Protein AF-E3I7T2-F1 (afdb_monomer_lite)

Secondary structure (DSSP, 8-state):
-----S-----------------HHHHHHHHHHHTSTT--HHHHHHHTT--HHHHHHHHHHHHHHTT---------PPP-PPPSSTT-SS-HHHHHHHHIIIIIS---HHHHHHHHHHTT----HHHHHHHHHHHHHHHHHHHHHHHHHHHHHS--GGGG---------

Organism: Rhodomicrobium vannielii (strain ATCC 17100 / DSM 162 / LMG 4299 / NCIMB 10020 / ATH 3.1.1) (NCBI:txid648757)

Foldseek 3Di:
DDDDDPDDPDPDPPPPPPDDDDDLVNLVVLLVQVPDPPDDLVVSCVVVVHDSVVSVVSNVVCVVPPDDRPPVDDPDPPPDQDDLDVVDPDRPVRLVVLCCCVPVVVHQLVVVQVVCVVVVHRDDSVNSVVSPVSVCVSCVVVVVVVVVVVVVPDDPPVVVDDPPPPDDD

InterPro domains:
  IPR002514 Transposase IS3/IS911family [PF01527] (18-70)
  IPR004291 Transposase IS66, central domain [PF03050] (88-152)
  IPR010921 Trp repressor/replication initiator [SSF48295] (14-69)
  IPR052344 Transposase-related protein [PTHR33678] (72-152)

Radius of gyration: 29.95 Å; chains: 1; bounding box: 86×50×78 Å

pLDDT: mean 71.48, std 18.75, range [30.47, 93.38]

Structure (mmCIF, N/CA/C/O backbone):
data_AF-E3I7T2-F1
#
_entry.id   AF-E3I7T2-F1
#
loop_
_atom_site.group_PDB
_atom_site.id
_atom_site.type_symbol
_atom_site.label_atom_id
_atom_site.label_alt_id
_atom_site.label_comp_id
_atom_site.label_asym_id
_atom_site.label_entity_id
_atom_site.label_seq_id
_atom_site.pdbx_PDB_ins_code
_atom_site.Cartn_x
_atom_site.Cartn_y
_atom_site.Cartn_z
_atom_site.occupancy
_atom_site.B_iso_or_equiv
_atom_site.auth_seq_id
_atom_site.auth_comp_id
_atom_site.auth_asym_id
_atom_site.auth_atom_id
_atom_site.pdbx_PDB_model_num
ATOM 1 N N . MET A 1 1 ? 30.340 -19.022 -9.498 1.00 34.44 1 MET A N 1
ATOM 2 C CA . MET A 1 1 ? 29.762 -18.426 -8.275 1.00 34.44 1 MET A CA 1
ATOM 3 C C . MET A 1 1 ? 28.251 -18.396 -8.466 1.00 34.44 1 MET A C 1
ATOM 5 O O . MET A 1 1 ? 27.817 -17.739 -9.402 1.00 34.44 1 MET A O 1
ATOM 9 N N . PRO A 1 2 ? 27.466 -19.191 -7.722 1.00 40.03 2 PRO A N 1
ATOM 10 C CA . PRO A 1 2 ? 26.031 -19.319 -7.952 1.00 40.03 2 PRO A CA 1
ATOM 11 C C . PRO A 1 2 ? 25.304 -18.226 -7.163 1.00 40.03 2 PRO A C 1
ATOM 13 O O . PRO A 1 2 ? 25.385 -18.212 -5.938 1.00 40.03 2 PRO A O 1
ATOM 16 N N . MET A 1 3 ? 24.622 -17.298 -7.834 1.00 35.22 3 MET A N 1
ATOM 17 C CA . MET A 1 3 ? 23.798 -16.293 -7.159 1.00 35.22 3 MET A CA 1
ATOM 18 C C . MET A 1 3 ? 22.408 -16.273 -7.784 1.00 35.22 3 MET A C 1
ATOM 20 O O . MET A 1 3 ? 22.251 -15.986 -8.962 1.00 35.22 3 MET A O 1
ATOM 24 N N . TYR A 1 4 ? 21.436 -16.573 -6.925 1.00 47.25 4 TYR A N 1
ATOM 25 C CA . TYR A 1 4 ? 19.990 -16.568 -7.129 1.00 47.25 4 TYR A CA 1
ATOM 26 C C . TYR A 1 4 ? 19.405 -17.707 -7.963 1.00 47.25 4 TYR A C 1
ATOM 28 O O . TYR A 1 4 ? 19.153 -17.612 -9.158 1.00 47.25 4 TYR A O 1
ATOM 36 N N . GLY A 1 5 ? 19.155 -18.799 -7.237 1.00 37.53 5 GLY A N 1
ATOM 37 C CA . GLY A 1 5 ? 18.355 -19.919 -7.685 1.00 37.53 5 GLY A CA 1
ATOM 38 C C . GLY A 1 5 ? 16.931 -19.500 -8.036 1.00 37.53 5 GLY A C 1
ATOM 39 O O . GLY A 1 5 ? 16.221 -18.857 -7.263 1.00 37.53 5 GLY A O 1
ATOM 40 N N . ASP A 1 6 ? 16.540 -19.957 -9.213 1.00 44.97 6 ASP A N 1
ATOM 41 C CA . ASP A 1 6 ? 15.195 -20.360 -9.579 1.00 44.97 6 ASP A CA 1
ATOM 42 C C . ASP A 1 6 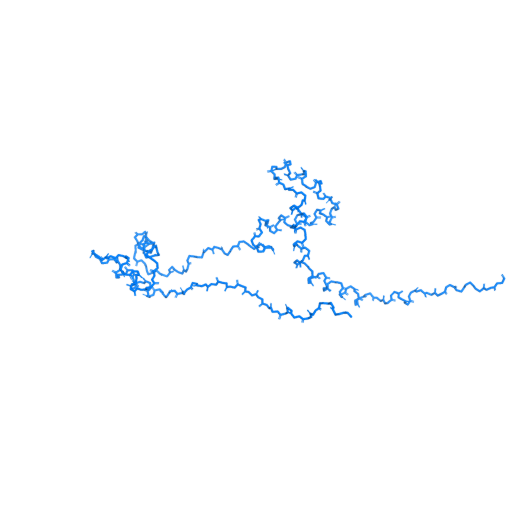? 14.554 -21.157 -8.431 1.00 44.97 6 ASP A C 1
ATOM 44 O O . ASP A 1 6 ? 15.049 -22.233 -8.099 1.00 44.97 6 ASP A O 1
ATOM 48 N N . THR A 1 7 ? 13.511 -20.627 -7.777 1.00 43.62 7 THR A N 1
ATOM 49 C CA . THR A 1 7 ? 12.473 -21.393 -7.034 1.00 43.62 7 THR A CA 1
ATOM 50 C C . THR A 1 7 ? 11.506 -20.493 -6.247 1.00 43.62 7 THR A C 1
ATOM 52 O O . THR A 1 7 ? 11.270 -20.727 -5.073 1.00 43.62 7 THR A O 1
ATOM 55 N N . PHE A 1 8 ? 10.844 -19.501 -6.858 1.00 36.69 8 PHE A N 1
ATOM 56 C CA . PHE A 1 8 ? 9.642 -18.907 -6.226 1.00 36.69 8 PHE A CA 1
ATOM 57 C C . PHE A 1 8 ? 8.507 -18.599 -7.214 1.00 36.69 8 PHE A C 1
ATOM 59 O O . PHE A 1 8 ? 7.719 -17.677 -7.031 1.00 36.69 8 PHE A O 1
ATOM 66 N N . ALA A 1 9 ? 8.324 -19.459 -8.217 1.00 42.47 9 ALA A N 1
ATOM 67 C CA . ALA A 1 9 ? 7.045 -19.598 -8.911 1.00 42.47 9 ALA A CA 1
ATOM 68 C C . ALA A 1 9 ? 6.080 -20.463 -8.072 1.00 42.47 9 ALA A C 1
ATOM 70 O O . ALA A 1 9 ? 5.726 -21.584 -8.431 1.00 42.47 9 ALA A O 1
ATOM 71 N N . ARG A 1 10 ? 5.641 -19.950 -6.920 1.00 34.09 10 ARG A N 1
ATOM 72 C CA . ARG A 1 10 ? 4.425 -20.434 -6.251 1.00 34.09 10 ARG A CA 1
ATOM 73 C C . ARG A 1 10 ? 3.519 -19.238 -6.027 1.00 34.09 10 ARG A C 1
ATOM 75 O O . ARG A 1 10 ? 3.837 -18.359 -5.235 1.00 34.09 10 ARG A O 1
ATOM 82 N N . ARG A 1 11 ? 2.369 -19.229 -6.709 1.00 41.78 11 ARG A N 1
ATOM 83 C CA . ARG A 1 11 ? 1.229 -18.389 -6.326 1.00 41.78 11 ARG A CA 1
ATOM 84 C C . ARG A 1 11 ? 0.923 -18.672 -4.858 1.00 41.78 11 ARG A C 1
ATOM 86 O O . ARG A 1 11 ? 0.395 -19.734 -4.539 1.00 41.78 11 ARG A O 1
ATOM 93 N N . TYR A 1 12 ? 1.263 -17.742 -3.977 1.00 37.44 12 TYR A N 1
ATOM 94 C CA . TYR A 1 12 ? 0.756 -17.741 -2.619 1.00 37.44 12 TYR A CA 1
ATOM 95 C C . TYR A 1 12 ? -0.470 -16.825 -2.590 1.00 37.44 12 TYR A C 1
ATOM 97 O O . TYR A 1 12 ? -0.369 -15.615 -2.749 1.00 37.44 12 TYR A O 1
ATOM 105 N N . SER A 1 13 ? -1.655 -17.392 -2.387 1.00 32.41 13 SER A N 1
ATOM 106 C CA . SER A 1 13 ? -2.706 -16.674 -1.671 1.00 32.41 13 SER A CA 1
ATOM 107 C C . SER A 1 13 ? -2.608 -17.148 -0.229 1.00 32.41 13 SER A C 1
ATOM 109 O O . SER A 1 13 ? -2.996 -18.276 0.079 1.00 32.41 13 SER A O 1
ATOM 111 N N . VAL A 1 14 ? -2.043 -16.328 0.657 1.00 34.38 14 VAL A N 1
ATOM 112 C CA . VAL A 1 14 ? -2.107 -16.595 2.098 1.00 34.38 14 VAL A CA 1
ATOM 113 C C . VAL A 1 14 ? -3.538 -16.300 2.541 1.00 34.38 14 VAL A C 1
ATOM 115 O O . VAL A 1 14 ? -3.850 -15.213 3.017 1.00 34.38 14 VAL A O 1
ATOM 118 N N . VAL A 1 15 ? -4.430 -17.269 2.343 1.00 42.66 15 VAL A N 1
ATOM 119 C CA . VAL A 1 15 ? -5.731 -17.298 3.011 1.00 42.66 15 VAL A CA 1
ATOM 120 C C . VAL A 1 15 ? -5.517 -18.065 4.307 1.00 42.66 15 VAL A C 1
ATOM 122 O O . VAL A 1 15 ? -5.694 -19.276 4.380 1.00 42.66 15 VAL A O 1
ATOM 125 N N . ALA A 1 16 ? -5.072 -17.357 5.340 1.00 30.47 16 ALA A N 1
ATOM 126 C CA . ALA A 1 16 ? -5.131 -17.868 6.701 1.00 30.47 16 ALA A CA 1
ATOM 127 C C . ALA A 1 16 ? -6.578 -17.742 7.208 1.00 30.47 16 ALA A C 1
ATOM 129 O O . ALA A 1 16 ? -6.851 -16.927 8.088 1.00 30.47 16 ALA A O 1
ATOM 130 N N . ASP A 1 17 ? -7.518 -18.501 6.635 1.00 36.53 17 ASP A N 1
ATOM 131 C CA . ASP A 1 17 ? -8.867 -18.597 7.196 1.00 36.53 17 ASP A CA 1
ATOM 132 C C . ASP A 1 17 ? -8.983 -19.865 8.043 1.00 36.53 17 ASP A C 1
ATOM 134 O O . ASP A 1 17 ? -9.258 -20.962 7.568 1.00 36.53 17 ASP A O 1
ATOM 138 N N . THR A 1 18 ? -8.705 -19.713 9.336 1.00 44.47 18 THR A N 1
ATOM 139 C CA . THR A 1 18 ? -8.901 -20.754 10.356 1.00 44.47 18 THR A CA 1
ATOM 140 C C . THR A 1 18 ? -10.346 -20.805 10.861 1.00 44.47 18 THR A C 1
ATOM 142 O O . THR A 1 18 ? -10.635 -21.474 11.859 1.00 44.47 18 THR A O 1
ATOM 145 N N . ARG A 1 19 ? -11.286 -20.087 10.231 1.00 55.97 19 ARG A N 1
ATOM 146 C CA . ARG A 1 19 ? -12.678 -20.060 10.680 1.00 55.97 19 ARG A CA 1
ATOM 147 C C . ARG A 1 19 ? -13.416 -21.253 10.089 1.00 55.97 19 ARG A C 1
ATOM 149 O O . ARG A 1 19 ? -13.782 -21.256 8.922 1.00 55.97 19 ARG A O 1
ATOM 156 N N . ARG A 1 20 ? -13.685 -22.256 10.932 1.00 60.59 20 ARG A N 1
ATOM 157 C CA . ARG A 1 20 ? -14.663 -23.308 10.623 1.00 60.59 20 ARG A CA 1
ATOM 158 C C . ARG A 1 20 ? -15.969 -22.634 10.156 1.00 60.59 20 ARG A C 1
ATOM 160 O O . ARG A 1 20 ? -16.536 -21.866 10.944 1.00 60.59 20 ARG A O 1
ATOM 167 N N . PRO A 1 21 ? -16.437 -22.881 8.922 1.00 61.12 21 PRO A N 1
ATOM 168 C CA . PRO A 1 21 ? -17.724 -22.374 8.470 1.00 61.12 21 PRO A CA 1
ATOM 169 C C . PRO A 1 21 ? -18.844 -23.085 9.241 1.00 61.12 21 PRO A C 1
ATOM 171 O O . PRO A 1 21 ? -18.769 -24.288 9.480 1.00 61.12 21 PRO A O 1
ATOM 174 N N . TRP A 1 22 ? -19.861 -22.332 9.660 1.00 63.41 22 TRP A N 1
ATOM 175 C CA . TRP A 1 22 ? -21.068 -22.867 10.297 1.00 63.41 22 TRP A CA 1
ATOM 176 C C . TRP A 1 22 ? -22.198 -22.812 9.281 1.00 63.41 22 TRP A C 1
ATOM 178 O O . TRP A 1 22 ? -22.429 -21.754 8.691 1.00 63.41 22 TRP A O 1
ATOM 188 N N . SER A 1 23 ? -22.899 -23.926 9.084 1.00 70.06 23 SER A N 1
ATOM 189 C CA . SER A 1 23 ? -24.119 -23.915 8.273 1.00 70.06 23 SER A CA 1
ATOM 190 C C . SER A 1 23 ? -25.229 -23.125 8.986 1.00 70.06 23 SER A C 1
ATOM 192 O O . SER A 1 23 ? -25.234 -23.009 10.217 1.00 70.06 23 SER A O 1
ATOM 194 N N . GLY A 1 24 ? -26.158 -22.543 8.218 1.00 67.19 24 GLY A N 1
ATOM 195 C CA . GLY A 1 24 ? -27.285 -21.776 8.768 1.00 67.19 24 GLY A CA 1
ATOM 196 C C . GLY A 1 24 ? -28.143 -22.610 9.724 1.00 67.19 24 GLY A C 1
ATOM 197 O O . GLY A 1 24 ? -28.464 -22.154 10.822 1.00 67.19 24 GLY A O 1
ATOM 198 N N . ASP A 1 25 ? -28.396 -23.864 9.354 1.00 65.88 25 ASP A N 1
ATOM 199 C CA . ASP A 1 25 ? -29.209 -24.807 10.126 1.00 65.88 25 ASP A CA 1
ATOM 200 C C . ASP A 1 25 ? -28.532 -25.198 11.452 1.00 65.88 25 ASP A C 1
ATOM 202 O O . ASP A 1 25 ? -29.157 -25.184 12.516 1.00 65.88 25 ASP A O 1
ATOM 206 N N . GLU A 1 26 ? -27.219 -25.460 11.426 1.00 74.69 26 GLU A N 1
ATOM 207 C CA . GLU A 1 26 ? -26.417 -25.756 12.625 1.00 74.69 26 GLU A CA 1
ATOM 208 C C . GLU A 1 26 ? -26.411 -24.561 13.592 1.00 74.69 26 GLU A C 1
ATOM 210 O O . GLU A 1 26 ? -26.552 -24.721 14.805 1.00 74.69 26 GLU A O 1
ATOM 215 N N . LYS A 1 27 ? -26.325 -23.336 13.063 1.00 75.62 27 LYS A N 1
ATOM 216 C CA . LYS A 1 27 ? -26.382 -22.100 13.854 1.00 75.62 27 LYS A CA 1
ATOM 217 C C . LYS A 1 27 ? -27.751 -21.900 14.511 1.00 75.62 27 LYS A C 1
ATOM 219 O O . LYS A 1 27 ? -27.806 -21.484 15.670 1.00 75.62 27 LYS A O 1
ATOM 224 N N . GLN A 1 28 ? -28.841 -22.206 13.808 1.00 75.62 28 GLN A N 1
ATOM 225 C CA . GLN A 1 28 ? -30.199 -22.099 14.350 1.00 75.62 28 GLN A CA 1
ATOM 226 C C . GLN A 1 28 ? -30.454 -23.104 15.475 1.00 75.62 28 GLN A C 1
ATOM 228 O O . GLN A 1 28 ? -30.988 -22.710 16.513 1.00 75.62 28 GLN A O 1
ATOM 233 N N . ALA A 1 29 ? -30.008 -24.354 15.324 1.00 79.12 29 ALA A N 1
ATOM 234 C CA . ALA A 1 29 ? -30.145 -25.376 16.364 1.00 79.12 29 ALA A CA 1
ATOM 235 C C . ALA A 1 29 ? -29.446 -24.965 17.675 1.00 79.12 29 ALA A C 1
ATOM 237 O O . ALA A 1 29 ? -30.018 -25.082 18.759 1.00 79.12 29 ALA A O 1
ATOM 238 N N . ILE A 1 30 ? -28.238 -24.402 17.575 1.00 81.44 30 ILE A N 1
ATOM 239 C CA . ILE A 1 30 ? -27.441 -23.971 18.736 1.00 81.44 30 ILE A CA 1
ATOM 240 C C . ILE A 1 30 ? -28.061 -22.748 19.423 1.00 81.44 30 ILE A C 1
ATOM 242 O O . ILE A 1 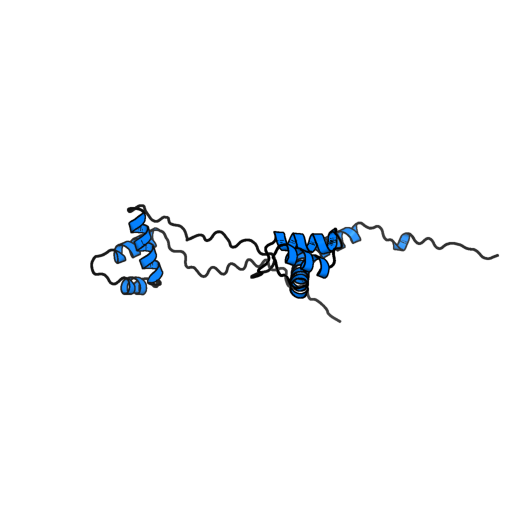30 ? -28.038 -22.630 20.650 1.00 81.44 30 ILE A O 1
ATOM 246 N N . ILE A 1 31 ? -28.626 -21.818 18.650 1.00 81.12 31 ILE A N 1
ATOM 247 C CA . ILE A 1 31 ? -29.315 -20.651 19.210 1.00 81.12 31 ILE A CA 1
ATOM 248 C C . ILE A 1 31 ? -30.618 -21.069 19.892 1.00 81.12 31 ILE A C 1
ATOM 250 O O . ILE A 1 31 ? -30.913 -20.538 20.960 1.00 81.12 31 ILE A O 1
ATOM 254 N N . ALA A 1 32 ? -31.363 -22.015 19.314 1.00 79.88 32 ALA A N 1
ATOM 255 C CA . ALA A 1 32 ? -32.593 -22.541 19.899 1.00 79.88 32 ALA A CA 1
ATOM 256 C C . ALA A 1 32 ? -32.332 -23.232 21.248 1.00 79.88 32 ALA A C 1
ATOM 258 O O . ALA A 1 32 ? -33.032 -22.942 22.218 1.00 79.88 32 ALA A O 1
ATOM 259 N N . ASP A 1 33 ? -31.276 -24.050 21.344 1.00 81.56 33 ASP A N 1
ATOM 260 C CA . ASP A 1 33 ? -30.826 -24.654 22.610 1.00 81.56 33 ASP A CA 1
ATOM 261 C C . ASP A 1 33 ? -30.451 -23.569 23.642 1.00 81.56 33 ASP A C 1
ATOM 263 O O . ASP A 1 33 ? -30.842 -23.613 24.808 1.00 81.56 33 ASP A O 1
ATOM 267 N N . ALA A 1 34 ? -29.775 -22.506 23.196 1.00 81.50 34 ALA A N 1
ATOM 268 C CA . ALA A 1 34 ? -29.368 -21.390 24.050 1.00 81.50 34 ALA A CA 1
ATOM 269 C C . ALA A 1 34 ? -30.495 -20.411 24.433 1.00 81.50 34 ALA A C 1
ATOM 271 O O . ALA A 1 34 ? -30.257 -19.536 25.275 1.00 81.50 34 ALA A O 1
ATOM 272 N N . LEU A 1 35 ? -31.672 -20.491 23.801 1.00 77.38 35 LEU A N 1
ATOM 273 C CA . LEU A 1 35 ? -32.832 -19.634 24.078 1.00 77.38 35 LEU A CA 1
ATOM 274 C C . LEU A 1 35 ? -33.762 -20.238 25.141 1.00 77.38 35 LEU A C 1
ATOM 276 O O . LEU A 1 35 ? -34.668 -19.553 25.614 1.00 77.38 35 LEU A O 1
ATOM 280 N N . GLN A 1 36 ? -33.527 -21.491 25.541 1.00 75.94 36 GLN A N 1
ATOM 281 C CA . GLN A 1 36 ? -34.306 -22.150 26.581 1.00 75.94 36 GLN A CA 1
ATOM 282 C C . GLN A 1 36 ? -34.171 -21.421 27.937 1.00 75.94 36 GLN A C 1
ATOM 284 O O . GLN A 1 36 ? -33.056 -21.058 28.341 1.00 75.94 36 GLN A O 1
ATOM 289 N N . PRO A 1 37 ? -35.279 -21.197 28.670 1.00 69.69 37 PRO A N 1
ATOM 290 C CA . PRO A 1 37 ? -35.239 -20.555 29.982 1.00 69.69 37 PRO A CA 1
ATOM 291 C C . PRO A 1 37 ? -34.387 -21.364 30.972 1.00 69.69 37 PRO A C 1
ATOM 293 O O . PRO A 1 37 ? -34.562 -22.569 31.105 1.00 69.69 37 PRO A O 1
ATOM 296 N N . GLY A 1 38 ? -33.463 -20.705 31.679 1.00 77.25 38 GLY A N 1
ATOM 297 C CA . GLY A 1 38 ? -32.627 -21.335 32.713 1.00 77.25 38 GLY A CA 1
ATOM 298 C C . GLY A 1 38 ? -31.369 -22.063 32.213 1.00 77.25 38 GLY A C 1
ATOM 299 O O . GLY A 1 38 ? -30.567 -22.512 33.032 1.00 77.25 38 GLY A O 1
ATOM 300 N N . VAL A 1 39 ? -31.137 -22.143 30.898 1.00 80.69 39 VAL A N 1
ATOM 301 C CA . VAL A 1 39 ? -29.950 -22.809 30.338 1.00 80.69 39 VAL A CA 1
ATOM 302 C C . VAL A 1 39 ? -28.701 -21.924 30.425 1.00 80.69 39 VAL A C 1
ATOM 304 O O . VAL A 1 39 ? -28.706 -20.736 30.092 1.00 80.69 39 VAL A O 1
ATOM 307 N N . ASN A 1 40 ? -27.581 -22.519 30.851 1.00 82.94 40 ASN A N 1
ATOM 308 C CA . ASN A 1 40 ? -26.292 -21.835 30.921 1.00 82.94 40 ASN A CA 1
ATOM 309 C C . ASN A 1 40 ? -25.644 -21.739 29.527 1.00 82.94 40 ASN A C 1
ATOM 311 O O . ASN A 1 40 ? -25.159 -22.727 28.975 1.00 82.94 40 ASN A O 1
ATOM 315 N N . VAL A 1 41 ? -25.559 -20.517 28.996 1.00 77.88 41 VAL A N 1
ATOM 316 C CA . VAL A 1 41 ? -24.969 -20.204 27.679 1.00 77.88 41 VAL A CA 1
ATOM 317 C C . VAL A 1 41 ? -23.532 -20.721 27.539 1.00 77.88 41 VAL A C 1
ATOM 319 O O . VAL A 1 41 ? -23.147 -21.209 26.478 1.00 77.88 41 VAL A O 1
ATOM 322 N N . SER A 1 42 ? -22.735 -20.673 28.607 1.00 75.88 42 SER A N 1
ATOM 323 C CA . SER A 1 42 ? -21.358 -21.179 28.611 1.00 75.88 42 SER A CA 1
ATOM 324 C C . SER A 1 42 ? -21.287 -22.707 28.622 1.00 75.88 42 SER A C 1
ATOM 326 O O . SER A 1 42 ? -20.272 -23.264 28.206 1.00 75.88 42 SER A O 1
ATOM 328 N N . ALA A 1 43 ? -22.318 -23.405 29.109 1.00 81.25 43 ALA A N 1
ATOM 329 C CA . ALA A 1 43 ? -22.414 -24.863 29.018 1.00 81.25 43 ALA A CA 1
ATOM 330 C C . ALA A 1 43 ? -22.797 -25.305 27.596 1.00 81.25 43 ALA A C 1
ATOM 332 O O . ALA A 1 43 ? -22.138 -26.181 27.038 1.00 81.25 43 ALA A O 1
ATOM 333 N N . VAL A 1 44 ? -23.766 -24.627 26.974 1.00 84.19 44 VAL A N 1
ATOM 334 C CA . VAL A 1 44 ? -24.160 -24.856 25.569 1.00 84.19 44 VAL A CA 1
ATOM 335 C C . VAL A 1 44 ? -22.991 -24.575 24.623 1.00 84.19 44 VAL A C 1
ATOM 337 O O . VAL A 1 44 ? -22.644 -25.405 23.787 1.00 84.19 44 VAL A O 1
ATOM 340 N N . ALA A 1 45 ? -22.290 -23.454 24.808 1.00 82.56 45 ALA A N 1
ATOM 341 C CA . ALA A 1 45 ? -21.122 -23.110 24.001 1.00 82.56 45 ALA A CA 1
ATOM 342 C C . ALA A 1 45 ? -20.009 -24.174 24.095 1.00 82.56 45 ALA A C 1
ATOM 344 O O . ALA A 1 45 ? -19.444 -24.561 23.074 1.00 82.56 45 ALA A O 1
ATOM 345 N N . ARG A 1 46 ? -19.746 -24.712 25.296 1.00 78.94 46 ARG A N 1
ATOM 346 C CA . ARG A 1 46 ? -18.781 -25.809 25.498 1.00 78.94 46 ARG A CA 1
ATOM 347 C C . ARG A 1 46 ? -19.218 -27.108 24.818 1.00 78.94 46 ARG A C 1
ATOM 349 O O . ARG A 1 46 ? -18.383 -27.751 24.192 1.00 78.94 46 ARG A O 1
ATOM 356 N N . ARG A 1 47 ? -20.506 -27.460 24.886 1.00 78.94 47 ARG A N 1
ATOM 357 C CA . ARG A 1 47 ? -21.075 -28.660 24.243 1.00 78.94 47 ARG A CA 1
ATOM 358 C C . ARG A 1 47 ? -20.929 -28.637 22.720 1.00 78.94 47 ARG A C 1
ATOM 360 O O . ARG A 1 47 ? -20.716 -29.680 22.115 1.00 78.94 47 ARG A O 1
ATOM 367 N N . HIS A 1 48 ? -20.994 -27.447 22.125 1.00 78.19 48 HIS A N 1
ATOM 368 C CA . HIS A 1 48 ? -20.867 -27.244 20.681 1.00 78.19 48 HIS A CA 1
ATOM 369 C C . HIS A 1 48 ? -19.468 -26.787 20.230 1.00 78.19 48 HIS A C 1
ATOM 371 O O . HIS A 1 48 ? -19.278 -26.480 19.057 1.00 78.19 48 HIS A O 1
ATOM 377 N N . GLY A 1 49 ? -18.478 -26.722 21.132 1.00 76.69 49 GLY A N 1
ATOM 378 C CA . GLY A 1 49 ? -17.110 -26.302 20.793 1.00 76.69 49 GLY A CA 1
ATOM 379 C C . GLY A 1 49 ? -16.990 -24.839 20.339 1.00 76.69 49 GLY A C 1
ATOM 380 O O . GLY A 1 49 ? -16.044 -24.471 19.641 1.00 76.69 49 GLY A O 1
ATOM 381 N N . ILE A 1 50 ? -17.949 -23.992 20.717 1.00 79.75 50 ILE A N 1
ATOM 382 C CA . ILE A 1 50 ? -18.027 -22.579 20.343 1.00 79.75 50 ILE A CA 1
ATOM 383 C C . ILE A 1 50 ? -17.551 -21.701 21.504 1.00 79.75 50 ILE A C 1
ATOM 385 O O . ILE A 1 50 ? -17.751 -21.996 22.680 1.00 79.75 50 ILE A O 1
ATOM 389 N N . LYS A 1 51 ? -16.948 -20.554 21.180 1.00 79.38 51 LYS A N 1
ATOM 390 C CA . LYS A 1 51 ? -16.619 -19.526 22.176 1.00 79.38 51 LYS A CA 1
ATOM 391 C C . LYS A 1 51 ? -17.907 -18.885 22.728 1.00 79.38 51 LYS A C 1
ATOM 393 O O . LYS A 1 51 ? -18.681 -18.362 21.926 1.00 79.38 51 LYS A O 1
ATOM 398 N N . PRO A 1 52 ? -18.117 -18.802 24.059 1.00 78.69 52 PRO A N 1
ATOM 399 C CA . PRO A 1 52 ? -19.336 -18.232 24.654 1.00 78.69 52 PRO A CA 1
ATOM 400 C C . PRO A 1 52 ? -19.710 -16.830 24.137 1.00 78.69 52 PRO A C 1
ATOM 402 O O . PRO A 1 52 ? -20.882 -16.556 23.885 1.00 78.69 52 PRO A O 1
ATOM 405 N N . ASN A 1 53 ? -18.717 -15.971 23.871 1.00 80.44 53 ASN A N 1
ATOM 406 C CA . ASN A 1 53 ? -18.932 -14.632 23.301 1.00 80.44 53 ASN A CA 1
ATOM 407 C C . ASN A 1 53 ? -19.606 -14.649 21.918 1.00 80.44 53 ASN A C 1
ATOM 409 O O . ASN A 1 53 ? -20.333 -13.715 21.577 1.00 80.44 53 ASN A O 1
ATOM 413 N N . LEU A 1 54 ? -19.397 -15.702 21.122 1.00 81.44 54 LEU A N 1
ATOM 414 C CA . LEU A 1 54 ? -20.030 -15.852 19.812 1.00 81.44 54 LEU A CA 1
ATOM 415 C C . LEU A 1 54 ? -21.531 -16.134 19.958 1.00 81.44 54 LEU A C 1
ATOM 417 O O . LEU A 1 54 ? -22.344 -15.499 19.290 1.00 81.44 54 LEU A O 1
ATOM 421 N N . LEU A 1 55 ? -21.895 -17.017 20.890 1.00 80.62 55 LEU A N 1
ATOM 422 C CA . LEU A 1 55 ? -23.281 -17.401 21.157 1.00 80.62 55 LEU A CA 1
ATOM 423 C C . LEU A 1 55 ? -24.092 -16.247 21.765 1.00 80.62 55 LEU A C 1
ATOM 425 O O . LEU A 1 55 ? -25.226 -15.995 21.356 1.00 80.62 55 LEU A O 1
ATOM 429 N N . VAL A 1 56 ? -23.486 -15.476 22.675 1.00 81.50 56 VAL A N 1
ATOM 430 C CA . VAL A 1 56 ? -24.090 -14.249 23.228 1.00 81.50 56 VAL A CA 1
ATOM 431 C C . VAL A 1 56 ? -24.354 -13.220 22.126 1.00 81.50 56 VAL A C 1
ATOM 433 O O . VAL A 1 56 ? -25.422 -12.606 22.086 1.00 81.50 56 VAL A O 1
ATOM 436 N N . ARG A 1 57 ? -23.403 -13.045 21.202 1.00 82.25 57 ARG A N 1
ATOM 437 C CA . ARG A 1 57 ? -23.563 -12.137 20.061 1.00 82.25 57 ARG A CA 1
ATOM 438 C C . ARG A 1 57 ? -24.683 -12.593 19.125 1.00 82.25 57 ARG A C 1
ATOM 440 O O . ARG A 1 57 ? -25.475 -11.760 18.697 1.00 82.25 57 ARG A O 1
ATOM 447 N N . TRP A 1 58 ? -24.779 -13.888 18.833 1.00 80.88 58 TRP A N 1
ATOM 448 C CA . TRP A 1 58 ? -25.858 -14.438 18.008 1.00 80.88 58 TRP A CA 1
ATOM 449 C C . TRP A 1 58 ? -27.237 -14.242 18.646 1.00 80.88 58 TRP A C 1
ATOM 451 O O . TRP A 1 58 ? -28.148 -13.790 17.959 1.00 80.88 58 TRP A O 1
ATOM 461 N N . ARG A 1 59 ? -27.377 -14.459 19.962 1.00 80.12 59 ARG A N 1
ATOM 462 C CA . ARG A 1 59 ? -28.631 -14.178 20.690 1.00 80.12 59 ARG A CA 1
ATOM 463 C C . ARG A 1 59 ? -29.072 -12.718 20.561 1.00 80.12 59 ARG A C 1
ATOM 465 O O . ARG A 1 59 ? -30.249 -12.460 20.327 1.00 80.12 59 ARG A O 1
ATOM 472 N N . LYS A 1 60 ? -28.135 -11.767 20.674 1.00 76.94 60 LYS A N 1
ATOM 473 C CA . LYS A 1 60 ? -28.433 -10.333 20.496 1.00 76.94 60 LYS A CA 1
ATOM 474 C C . LYS A 1 60 ? -28.927 -10.013 19.081 1.00 76.94 60 LYS A C 1
ATOM 476 O O . LYS A 1 60 ? -29.878 -9.255 18.943 1.00 76.94 60 LYS A O 1
ATOM 481 N N . LEU A 1 61 ? -28.321 -10.616 18.055 1.00 69.00 61 LEU A N 1
ATOM 482 C CA . LEU A 1 61 ? -28.721 -10.409 16.657 1.00 69.00 61 LEU A CA 1
ATOM 483 C C . LEU A 1 61 ? -30.135 -10.942 16.366 1.00 69.00 61 LEU A C 1
ATOM 485 O O . LEU A 1 61 ? -30.901 -10.290 15.659 1.00 69.00 61 LEU A O 1
ATOM 489 N N . VAL A 1 62 ? -30.512 -12.082 16.957 1.00 68.75 62 VAL A N 1
ATOM 490 C CA . VAL A 1 62 ? -31.881 -12.623 16.842 1.00 68.75 62 VAL A CA 1
ATOM 491 C C . VAL A 1 62 ? -32.900 -11.726 17.537 1.00 68.75 62 VAL A C 1
ATOM 493 O O . VAL A 1 62 ? -33.968 -11.478 16.981 1.00 68.75 62 VAL A O 1
ATOM 496 N N . ALA A 1 63 ? -32.562 -11.192 18.714 1.00 68.44 63 ALA A N 1
ATOM 497 C CA . ALA A 1 63 ? -33.428 -10.256 19.428 1.00 68.44 63 ALA A CA 1
ATOM 498 C C . ALA A 1 63 ? -33.647 -8.945 18.651 1.00 68.44 63 ALA A C 1
ATOM 500 O O . ALA A 1 63 ? -34.730 -8.376 18.725 1.00 68.44 63 ALA A O 1
ATOM 501 N N . SER A 1 64 ? -32.653 -8.486 17.878 1.00 61.19 64 SER A N 1
ATOM 502 C CA . SER A 1 64 ? -32.776 -7.272 17.058 1.00 61.19 64 SER A CA 1
ATOM 503 C C . SER A 1 64 ? -33.541 -7.453 15.742 1.00 61.19 64 SER A C 1
ATOM 505 O O . SER A 1 64 ? -34.007 -6.461 15.196 1.00 61.19 64 SER A O 1
ATOM 50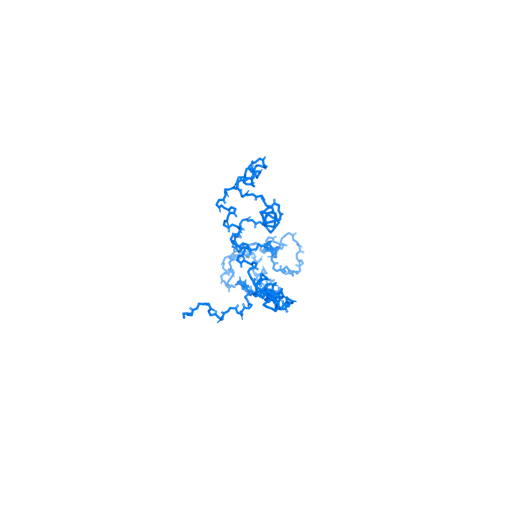7 N N . CYS A 1 65 ? -33.649 -8.676 15.207 1.00 49.22 65 CYS A N 1
ATOM 508 C CA . CYS A 1 65 ? -34.171 -8.906 13.850 1.00 49.22 65 CYS A CA 1
ATOM 509 C C . CYS A 1 65 ? -35.426 -9.796 13.787 1.00 49.22 65 CYS A C 1
ATOM 511 O O . CYS A 1 65 ? -35.899 -10.093 12.699 1.00 49.22 65 CYS A O 1
ATOM 513 N N . GLY A 1 66 ? -35.999 -10.211 14.923 1.00 54.12 66 GLY A N 1
ATOM 514 C CA . GLY A 1 66 ? -37.318 -10.855 14.946 1.00 54.12 66 GLY A CA 1
ATOM 515 C C . GLY A 1 66 ? -37.419 -12.118 14.077 1.00 54.12 66 GLY A C 1
ATOM 516 O O . GLY A 1 66 ? -38.116 -12.142 13.073 1.00 54.12 66 GLY A O 1
ATOM 517 N N . SER A 1 67 ? -36.757 -13.201 14.491 1.00 53.06 67 SER A N 1
ATOM 518 C CA . SER A 1 67 ? -36.971 -14.591 14.022 1.00 53.06 67 SER A CA 1
ATOM 519 C C . SER A 1 67 ? -36.785 -14.944 12.533 1.00 53.06 67 SER A C 1
ATOM 521 O O . SER A 1 67 ? -37.015 -16.098 12.176 1.00 53.06 67 SER A O 1
ATOM 523 N N . ALA A 1 68 ? -36.313 -14.045 11.664 1.00 49.44 68 ALA A N 1
ATOM 524 C CA . ALA A 1 68 ? -35.932 -14.448 10.306 1.00 49.44 68 ALA A CA 1
ATOM 525 C C . ALA A 1 68 ? -34.785 -15.487 10.343 1.00 49.44 68 ALA A C 1
ATOM 527 O O . ALA A 1 68 ? -33.899 -15.383 11.206 1.00 49.44 68 ALA A O 1
ATOM 528 N N . PRO A 1 69 ? -34.777 -16.496 9.445 1.00 46.44 69 PRO A N 1
ATOM 529 C CA . PRO A 1 69 ? -33.723 -17.498 9.418 1.00 46.44 69 PRO A CA 1
ATOM 530 C C . PRO A 1 69 ? -32.392 -16.784 9.216 1.00 46.44 69 PRO A C 1
ATOM 532 O O . PRO A 1 69 ? -32.221 -16.015 8.273 1.00 46.44 69 PRO A O 1
ATOM 535 N N . LEU A 1 70 ? -31.469 -16.989 10.159 1.00 51.47 70 LEU A N 1
ATOM 536 C CA . LEU A 1 70 ? -30.154 -16.362 10.174 1.00 51.47 70 LEU A CA 1
ATOM 537 C C . LEU A 1 70 ? -29.274 -16.962 9.072 1.00 51.47 70 LEU A C 1
ATOM 539 O O . LEU A 1 70 ? -28.233 -17.557 9.353 1.00 51.47 70 LEU A O 1
ATOM 543 N N . ILE A 1 71 ? -29.619 -16.684 7.818 1.00 43.44 71 ILE A N 1
ATOM 544 C CA . ILE A 1 71 ? -28.698 -16.666 6.681 1.00 43.44 71 ILE A CA 1
ATOM 545 C C . ILE A 1 71 ? -27.806 -15.417 6.826 1.00 43.44 71 ILE A C 1
ATOM 547 O O . ILE A 1 71 ? -27.602 -14.631 5.914 1.00 43.44 71 ILE A O 1
ATOM 551 N N . CYS A 1 72 ? -27.303 -15.166 8.036 1.00 46.97 72 CYS A N 1
ATOM 552 C CA . CYS A 1 72 ? -26.220 -14.228 8.246 1.00 46.97 72 CYS A CA 1
ATOM 553 C C . CYS A 1 72 ? -24.952 -15.027 8.001 1.00 46.97 72 CYS A C 1
ATOM 555 O O . CYS A 1 72 ? -24.332 -15.544 8.947 1.00 46.97 72 CYS A O 1
ATOM 557 N N . GLU A 1 73 ? -24.653 -15.141 6.708 1.00 46.62 73 GLU A N 1
ATOM 558 C CA . GLU A 1 73 ? -23.319 -15.312 6.154 1.00 46.62 73 GLU A CA 1
ATOM 559 C C . GLU A 1 73 ? -22.322 -14.500 6.981 1.00 46.62 73 GLU A C 1
ATOM 561 O O . GLU A 1 73 ? -22.674 -13.500 7.617 1.00 46.62 73 GLU A O 1
ATOM 566 N N . ALA A 1 74 ? -21.100 -15.020 7.060 1.00 49.12 74 ALA A N 1
ATOM 567 C CA . ALA A 1 74 ? -20.006 -14.510 7.867 1.00 49.12 74 ALA A CA 1
ATOM 568 C C . ALA A 1 74 ? -20.054 -12.986 8.025 1.00 49.12 74 ALA A C 1
ATOM 570 O O . ALA A 1 74 ? -20.319 -12.270 7.067 1.00 49.12 74 ALA A O 1
ATOM 571 N N . ILE A 1 75 ? -19.748 -12.483 9.226 1.00 46.53 75 ILE A N 1
ATOM 572 C CA . ILE A 1 75 ? -19.412 -11.067 9.396 1.00 46.53 75 ILE A CA 1
ATOM 573 C C . ILE A 1 75 ? -18.227 -10.798 8.471 1.00 46.53 75 ILE A C 1
ATOM 575 O O . ILE A 1 75 ? -17.072 -11.044 8.830 1.00 46.53 75 ILE A O 1
ATOM 579 N N . ALA A 1 76 ? -18.549 -10.371 7.258 1.00 45.28 76 ALA A N 1
ATOM 580 C CA . ALA A 1 76 ? -17.627 -9.965 6.242 1.00 45.28 76 ALA A CA 1
ATOM 581 C C . ALA A 1 76 ? -17.151 -8.610 6.729 1.00 45.28 76 ALA A C 1
ATOM 583 O O . ALA A 1 76 ? -17.819 -7.589 6.572 1.00 45.28 76 ALA A O 1
ATOM 584 N N . GLN A 1 77 ? -16.007 -8.609 7.410 1.00 47.53 77 GLN A N 1
ATOM 585 C CA . GLN A 1 77 ? -15.203 -7.409 7.324 1.00 47.53 77 GLN A CA 1
ATOM 586 C C . GLN A 1 77 ? -14.943 -7.210 5.830 1.00 47.53 77 GLN A C 1
ATOM 588 O O . GLN A 1 77 ? -14.531 -8.184 5.186 1.00 47.53 77 GLN A O 1
ATOM 593 N N . PRO A 1 78 ? -15.223 -6.020 5.266 1.00 45.12 78 PRO A N 1
ATOM 594 C CA . PRO A 1 78 ? -14.765 -5.728 3.919 1.00 45.12 78 PRO A CA 1
ATOM 595 C C . PRO A 1 78 ? -13.282 -6.111 3.861 1.00 45.12 78 PRO A C 1
ATOM 597 O O . PRO A 1 78 ? -12.569 -5.853 4.843 1.00 45.12 78 PRO A O 1
ATOM 600 N N . PRO A 1 79 ? -12.847 -6.824 2.803 1.00 54.12 79 PRO A N 1
ATOM 601 C CA . PRO A 1 79 ? -11.475 -7.297 2.701 1.00 54.12 79 PRO A CA 1
ATOM 602 C C . PRO A 1 79 ? -10.560 -6.127 3.033 1.00 54.12 79 PRO A C 1
ATOM 604 O O . PRO A 1 79 ? -10.790 -5.014 2.552 1.00 54.12 79 PRO A O 1
ATOM 607 N N . ALA A 1 80 ? -9.603 -6.366 3.937 1.00 49.81 80 ALA A N 1
ATOM 608 C CA . ALA A 1 80 ? -8.684 -5.328 4.376 1.00 49.81 80 ALA A CA 1
ATOM 609 C C . ALA A 1 80 ? -8.177 -4.584 3.130 1.00 49.81 80 ALA A C 1
ATOM 611 O O . ALA A 1 80 ? -7.818 -5.264 2.161 1.00 49.81 80 ALA A O 1
ATOM 612 N N . PRO A 1 81 ? -8.198 -3.234 3.115 1.00 57.81 81 PRO A N 1
ATOM 613 C CA . PRO A 1 81 ? -7.771 -2.470 1.953 1.00 57.81 81 PRO A CA 1
ATOM 614 C C . PRO A 1 81 ? -6.442 -3.018 1.444 1.00 57.81 81 PRO A C 1
ATOM 616 O O . PRO A 1 81 ? -5.575 -3.368 2.247 1.00 57.81 81 PRO A O 1
ATOM 619 N N . PHE A 1 82 ? -6.294 -3.160 0.131 1.00 59.41 82 PHE A N 1
ATOM 620 C CA . PHE A 1 82 ? -5.059 -3.686 -0.435 1.00 59.41 82 PHE A CA 1
ATOM 621 C C . PHE A 1 82 ? -3.894 -2.791 -0.002 1.00 59.41 82 PHE A C 1
ATOM 623 O O . PHE A 1 82 ? -3.859 -1.608 -0.332 1.00 59.41 82 PHE A O 1
ATOM 630 N N . HIS A 1 83 ? -2.954 -3.353 0.754 1.00 61.09 83 HIS A N 1
ATOM 631 C CA . HIS A 1 83 ? -1.683 -2.707 1.055 1.00 61.09 83 HIS A CA 1
ATOM 632 C C . HIS A 1 83 ? -0.627 -3.374 0.180 1.00 61.09 83 HIS A C 1
ATOM 634 O O . HIS A 1 83 ? -0.536 -4.601 0.160 1.00 61.09 83 HIS A O 1
ATOM 640 N N . ALA A 1 84 ? 0.161 -2.573 -0.540 1.00 59.72 84 ALA A N 1
ATOM 641 C CA . ALA A 1 84 ? 1.254 -3.088 -1.367 1.00 59.72 84 ALA A CA 1
ATOM 642 C C . ALA A 1 84 ? 2.296 -3.844 -0.520 1.00 59.72 84 ALA A C 1
ATOM 644 O O . ALA A 1 84 ? 2.897 -4.807 -0.986 1.00 59.72 84 ALA A O 1
ATOM 645 N N . THR A 1 85 ? 2.434 -3.452 0.751 1.00 63.44 85 THR A N 1
ATOM 646 C CA . THR A 1 85 ? 3.273 -4.121 1.746 1.00 63.44 85 THR A CA 1
ATOM 647 C C . THR A 1 85 ? 2.388 -4.736 2.837 1.00 63.44 85 THR A C 1
ATOM 649 O O . THR A 1 85 ? 1.586 -4.017 3.444 1.00 63.44 85 THR A O 1
ATOM 652 N N . PRO A 1 86 ? 2.506 -6.041 3.147 1.00 55.78 86 PRO A N 1
ATOM 653 C CA . PRO A 1 86 ? 1.717 -6.662 4.206 1.00 55.78 86 PRO A CA 1
ATOM 654 C C . PRO A 1 86 ? 2.012 -5.999 5.561 1.00 55.78 86 PRO A C 1
ATOM 656 O O . PRO A 1 86 ? 3.163 -5.922 5.981 1.00 55.78 86 PRO A O 1
ATOM 659 N N . ARG A 1 87 ? 0.958 -5.542 6.255 1.00 58.91 87 ARG A N 1
ATOM 660 C CA . ARG A 1 87 ? 1.019 -4.754 7.509 1.00 58.91 87 ARG A CA 1
ATOM 661 C C . ARG A 1 87 ? 1.673 -3.365 7.389 1.00 58.91 87 ARG A C 1
ATOM 663 O O . ARG A 1 87 ? 1.996 -2.771 8.415 1.00 58.91 87 ARG A O 1
ATOM 670 N N . GLY A 1 88 ? 1.870 -2.842 6.179 1.00 65.19 88 GLY A N 1
ATOM 671 C CA . GLY A 1 88 ? 2.343 -1.469 5.988 1.00 65.19 88 GLY A CA 1
ATOM 672 C C . GLY A 1 88 ? 1.300 -0.443 6.440 1.00 65.19 88 GLY A C 1
ATOM 673 O O . GLY A 1 88 ? 0.107 -0.668 6.268 1.00 65.19 88 GLY A O 1
ATOM 674 N N . PHE A 1 89 ? 1.742 0.682 7.011 1.00 72.19 89 PHE A N 1
ATOM 675 C CA . PHE A 1 89 ? 0.843 1.781 7.396 1.00 72.19 89 PHE A CA 1
ATOM 676 C C . PHE A 1 89 ? 0.431 2.658 6.198 1.00 72.19 89 PHE A C 1
ATOM 678 O O . PHE A 1 89 ? -0.583 3.348 6.251 1.00 72.19 89 PHE A O 1
ATOM 685 N N . ALA A 1 90 ? 1.227 2.655 5.122 1.00 77.81 90 ALA A N 1
ATOM 686 C CA . ALA A 1 90 ? 1.004 3.477 3.941 1.00 77.81 90 ALA A CA 1
ATOM 687 C C . ALA A 1 90 ? 0.059 2.779 2.954 1.00 77.81 90 ALA A C 1
ATOM 689 O O . ALA A 1 90 ? 0.307 1.654 2.510 1.00 77.81 90 ALA A O 1
ATOM 690 N N . GLY A 1 91 ? -1.020 3.471 2.586 1.00 79.69 91 GLY A N 1
ATOM 691 C CA . GLY A 1 91 ? -1.924 3.022 1.532 1.00 79.69 91 GLY A CA 1
ATOM 692 C C . GLY A 1 91 ? -1.297 3.138 0.132 1.00 79.69 91 GLY A C 1
ATOM 693 O O . GLY A 1 91 ? -0.355 3.910 -0.068 1.00 79.69 91 GLY A O 1
ATOM 694 N N . PRO A 1 92 ? -1.843 2.431 -0.872 1.00 81.00 92 PRO A N 1
ATOM 695 C CA . PRO A 1 92 ? -1.292 2.397 -2.229 1.00 81.00 92 PRO A CA 1
ATOM 696 C C . PRO A 1 92 ? -1.237 3.777 -2.901 1.00 81.00 92 PRO A C 1
ATOM 698 O O . PRO A 1 92 ? -0.301 4.045 -3.645 1.00 81.00 92 PRO A O 1
ATOM 701 N N . GLY A 1 93 ? -2.184 4.677 -2.607 1.00 83.81 93 GLY A N 1
ATOM 702 C CA . GLY A 1 93 ? -2.173 6.046 -3.140 1.00 83.81 93 GLY A CA 1
ATOM 703 C C . GLY A 1 93 ? -0.995 6.883 -2.632 1.00 83.81 93 GLY A C 1
ATOM 704 O O . GLY A 1 93 ? -0.349 7.572 -3.416 1.00 83.81 93 GLY A O 1
ATOM 705 N N . LEU A 1 94 ? -0.660 6.766 -1.341 1.00 86.12 94 LEU A N 1
ATOM 706 C CA . LEU A 1 94 ? 0.502 7.446 -0.763 1.00 86.12 94 LEU A CA 1
ATOM 707 C C . LEU A 1 94 ? 1.805 6.888 -1.347 1.00 86.12 94 LEU A C 1
ATOM 709 O O . LEU A 1 94 ?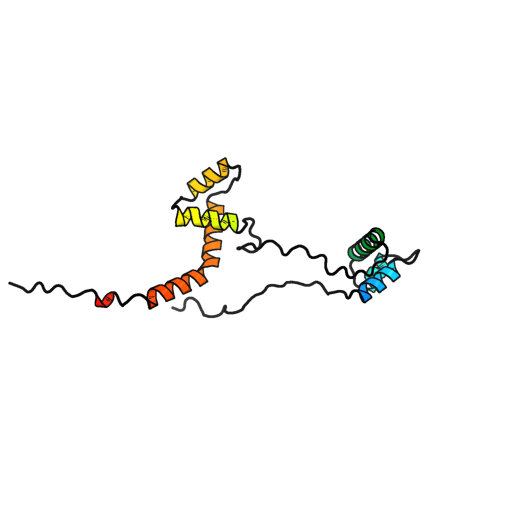 2.687 7.652 -1.724 1.00 86.12 94 LEU A O 1
ATOM 713 N N . LEU A 1 95 ? 1.908 5.563 -1.476 1.00 88.31 95 LEU A N 1
ATOM 714 C CA . LEU A 1 95 ? 3.075 4.916 -2.081 1.00 88.31 95 LEU A CA 1
ATOM 715 C C . LEU A 1 95 ? 3.266 5.337 -3.545 1.00 88.31 95 LEU A C 1
ATOM 717 O O . LEU A 1 95 ? 4.378 5.677 -3.943 1.00 88.31 95 LEU A O 1
ATOM 721 N N . ALA A 1 96 ? 2.184 5.379 -4.329 1.00 89.81 96 ALA A N 1
ATOM 722 C CA . ALA A 1 96 ? 2.221 5.853 -5.710 1.00 89.81 96 ALA A CA 1
ATOM 723 C C . ALA A 1 96 ? 2.691 7.311 -5.799 1.00 89.81 96 ALA A C 1
ATOM 725 O O . ALA A 1 96 ? 3.542 7.624 -6.629 1.00 89.81 96 ALA A O 1
ATOM 726 N N . MET A 1 97 ? 2.194 8.183 -4.917 1.00 90.56 97 MET A N 1
ATOM 727 C CA . MET A 1 97 ? 2.605 9.586 -4.858 1.00 90.56 97 MET A CA 1
ATOM 728 C C . MET A 1 97 ? 4.094 9.730 -4.520 1.00 90.56 97 MET A C 1
ATOM 730 O O . MET A 1 97 ? 4.812 10.407 -5.250 1.00 90.56 97 MET A O 1
ATOM 734 N N . ILE A 1 98 ? 4.586 9.033 -3.489 1.00 90.94 98 ILE A N 1
ATOM 735 C CA . ILE A 1 98 ? 6.008 9.055 -3.102 1.00 90.94 98 ILE A CA 1
ATOM 736 C C . ILE A 1 98 ? 6.906 8.612 -4.270 1.00 90.94 98 ILE A C 1
ATOM 738 O O . ILE A 1 98 ? 7.907 9.267 -4.572 1.00 90.94 98 ILE A O 1
ATOM 742 N N . LEU A 1 99 ? 6.555 7.514 -4.953 1.00 92.06 99 LEU A N 1
ATOM 743 C CA . LEU A 1 99 ? 7.325 7.009 -6.096 1.00 92.06 99 LEU A CA 1
ATOM 744 C C . LEU A 1 99 ? 7.274 7.964 -7.290 1.00 92.06 99 LEU A C 1
ATOM 746 O O . LEU A 1 99 ? 8.315 8.242 -7.884 1.00 92.06 99 LEU A O 1
ATOM 750 N N . PHE A 1 100 ? 6.091 8.479 -7.630 1.00 92.81 100 PHE A N 1
ATOM 751 C CA . PHE A 1 100 ? 5.921 9.423 -8.732 1.00 92.81 100 PHE A CA 1
ATOM 752 C C . PHE A 1 100 ? 6.706 10.710 -8.489 1.00 92.81 100 PHE A C 1
ATOM 754 O O . PHE A 1 100 ? 7.416 11.184 -9.370 1.00 92.81 100 PHE A O 1
ATOM 761 N N . GLU A 1 101 ? 6.652 11.260 -7.282 1.00 91.31 101 GLU A N 1
ATOM 762 C CA . GLU A 1 101 ? 7.402 12.468 -6.961 1.00 91.31 101 GLU A CA 1
ATOM 763 C C . GLU A 1 101 ? 8.912 12.219 -6.958 1.00 91.31 101 GLU A C 1
ATOM 765 O O . GLU A 1 101 ? 9.675 13.061 -7.433 1.00 91.31 101 GLU A O 1
ATOM 770 N N . LYS A 1 102 ? 9.359 11.055 -6.469 1.00 93.38 102 LYS A N 1
ATOM 771 C CA . LYS A 1 102 ? 10.785 10.706 -6.431 1.00 93.38 102 LYS A CA 1
ATOM 772 C C . LYS A 1 102 ? 11.356 10.479 -7.829 1.00 93.38 102 LYS A C 1
ATOM 774 O O . LYS A 1 1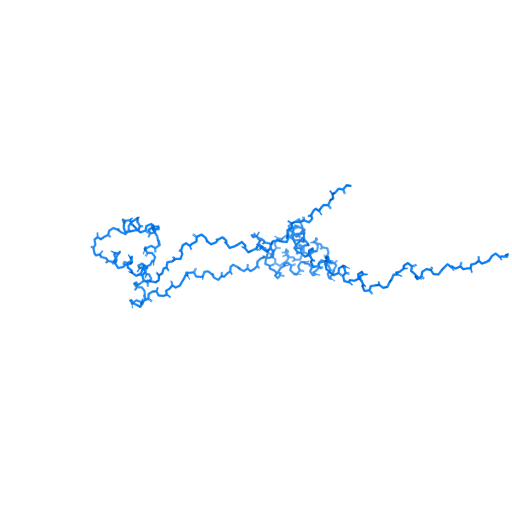02 ? 12.434 10.986 -8.131 1.00 93.38 102 LYS A O 1
ATOM 779 N N . PHE A 1 103 ? 10.674 9.679 -8.645 1.00 92.75 103 PHE A N 1
ATOM 780 C CA . PHE A 1 103 ? 11.199 9.200 -9.924 1.00 92.75 103 PHE A CA 1
ATOM 781 C C . PHE A 1 103 ? 10.666 9.975 -11.128 1.00 92.75 103 PHE A C 1
ATOM 783 O O . PHE A 1 103 ? 11.421 10.200 -12.064 1.00 92.75 103 PHE A O 1
ATOM 790 N N . GLY A 1 104 ? 9.402 10.397 -11.105 1.00 92.31 104 GLY A N 1
ATOM 791 C CA . GLY A 1 104 ? 8.787 11.180 -12.180 1.00 92.31 104 GLY A CA 1
ATOM 792 C C . GLY A 1 104 ? 9.105 12.672 -12.088 1.00 92.31 104 GLY A C 1
ATOM 793 O O . GLY A 1 104 ? 9.459 13.280 -13.089 1.00 92.31 104 GLY A O 1
ATOM 794 N N . GLN A 1 105 ? 9.035 13.250 -10.885 1.00 90.81 105 GLN A N 1
ATOM 795 C CA . GLN A 1 105 ? 9.285 14.686 -10.666 1.00 90.81 105 GLN A CA 1
ATOM 796 C C . GLN A 1 105 ? 10.681 14.998 -10.117 1.00 90.81 105 GLN A C 1
ATOM 798 O O . GLN A 1 105 ? 10.968 16.147 -9.782 1.00 90.81 105 GLN A O 1
ATOM 803 N N . HIS A 1 106 ? 11.547 13.986 -10.003 1.00 89.75 106 HIS A N 1
ATOM 804 C CA . HIS A 1 106 ? 12.915 14.107 -9.489 1.00 89.75 106 HIS A CA 1
ATOM 805 C C . HIS A 1 106 ? 13.023 14.858 -8.151 1.00 89.75 106 HIS A C 1
ATOM 807 O O . HIS A 1 106 ? 14.029 15.511 -7.863 1.00 89.75 106 HIS A O 1
ATOM 813 N N . GLN A 1 107 ? 11.993 14.766 -7.308 1.00 92.69 107 GLN A N 1
ATOM 814 C CA . GLN A 1 107 ? 11.977 15.457 -6.030 1.00 92.69 107 GLN A CA 1
ATOM 815 C C . GLN A 1 107 ? 12.713 14.612 -4.977 1.00 92.69 107 GLN A C 1
ATOM 817 O O . GLN A 1 107 ? 12.280 13.492 -4.680 1.00 92.69 107 GLN A O 1
ATOM 822 N N . PRO A 1 108 ? 13.800 15.119 -4.361 1.00 92.25 108 PRO A N 1
ATOM 823 C CA . PRO A 1 108 ? 14.529 14.374 -3.339 1.00 92.25 108 PRO A CA 1
ATOM 824 C C . PRO A 1 108 ? 13.669 14.167 -2.085 1.00 92.25 108 PRO A C 1
ATOM 826 O O . PRO A 1 108 ? 12.866 15.027 -1.720 1.00 92.25 108 PRO A O 1
ATOM 829 N N . LEU A 1 109 ? 13.876 13.041 -1.390 1.00 90.06 109 LEU A N 1
ATOM 830 C CA . LEU A 1 109 ? 13.041 12.632 -0.249 1.00 90.06 109 LEU A CA 1
ATOM 831 C C . LEU A 1 109 ? 13.036 13.655 0.896 1.00 90.06 109 LEU A C 1
ATOM 833 O O . LEU A 1 109 ? 12.000 13.831 1.522 1.00 90.06 109 LEU A O 1
ATOM 837 N N . ASN A 1 110 ? 14.136 14.387 1.105 1.00 92.81 110 ASN A N 1
ATOM 838 C CA . ASN A 1 110 ? 14.211 15.460 2.105 1.00 92.81 110 ASN A CA 1
ATOM 839 C C . ASN A 1 110 ? 13.196 16.580 1.820 1.00 92.81 110 ASN A C 1
ATOM 841 O O . ASN A 1 110 ? 12.510 17.052 2.722 1.00 92.81 110 ASN A O 1
ATOM 845 N N . ARG A 1 111 ? 13.035 16.970 0.546 1.00 91.88 111 ARG A N 1
ATOM 846 C CA . ARG A 1 111 ? 12.025 17.972 0.174 1.00 91.88 111 ARG A CA 1
ATOM 847 C C . ARG A 1 111 ? 10.606 17.426 0.286 1.00 91.88 111 ARG A C 1
ATOM 849 O O . ARG A 1 111 ? 9.692 18.178 0.608 1.00 91.88 111 ARG A O 1
ATOM 856 N N . GLN A 1 112 ? 10.403 16.139 0.001 1.00 90.00 112 GLN A N 1
ATOM 857 C CA . GLN A 1 112 ? 9.090 15.513 0.166 1.00 90.00 112 GLN A CA 1
ATOM 858 C C . GLN A 1 112 ? 8.693 15.442 1.645 1.00 90.00 112 GLN A C 1
ATOM 860 O O . GLN A 1 112 ? 7.576 15.825 1.978 1.00 90.00 112 GLN A O 1
ATOM 865 N N . SER A 1 113 ? 9.608 15.045 2.540 1.00 91.06 113 SER A N 1
ATOM 866 C CA . SER A 1 113 ? 9.339 15.018 3.985 1.00 91.06 113 SER A CA 1
ATOM 867 C C . SER A 1 113 ? 9.005 16.401 4.538 1.00 91.06 113 SER A C 1
ATOM 869 O O . SER A 1 113 ? 8.064 16.534 5.313 1.00 91.06 113 SER A O 1
ATOM 871 N N . GLU A 1 114 ? 9.718 17.444 4.100 1.00 90.56 114 GLU A N 1
ATOM 872 C CA . GLU A 1 114 ? 9.401 18.827 4.481 1.00 90.56 114 GLU A CA 1
ATOM 873 C C . GLU A 1 114 ? 8.017 19.259 3.983 1.00 90.56 114 GLU A C 1
ATOM 875 O O . GLU A 1 114 ? 7.306 19.974 4.691 1.00 90.56 114 GLU A O 1
ATOM 880 N N . ARG A 1 115 ? 7.606 18.825 2.783 1.00 89.69 115 ARG A N 1
ATOM 881 C CA . ARG A 1 115 ? 6.264 19.121 2.269 1.00 89.69 115 ARG A CA 1
ATOM 882 C C . ARG A 1 115 ? 5.185 18.422 3.088 1.00 89.69 115 ARG A C 1
ATOM 884 O O . ARG A 1 115 ? 4.251 19.089 3.519 1.00 89.69 115 ARG A O 1
ATOM 891 N N . TYR A 1 116 ? 5.335 17.126 3.354 1.00 87.50 116 TYR A N 1
ATOM 892 C CA . TYR A 1 116 ? 4.370 16.388 4.169 1.00 87.50 116 TYR A CA 1
ATOM 893 C C . TYR A 1 116 ? 4.264 16.967 5.583 1.00 87.50 116 TYR A C 1
ATOM 895 O O . TYR A 1 116 ? 3.155 17.126 6.089 1.00 87.50 116 TYR A O 1
ATOM 903 N N . ALA A 1 117 ? 5.379 17.408 6.174 1.00 88.00 117 ALA A N 1
ATOM 904 C CA . ALA A 1 117 ? 5.365 18.081 7.471 1.00 88.00 117 ALA A CA 1
ATOM 905 C C . ALA A 1 117 ? 4.522 19.372 7.456 1.00 88.00 117 ALA A C 1
ATOM 907 O O . ALA A 1 117 ? 3.797 19.644 8.411 1.00 88.00 117 ALA A O 1
ATOM 908 N N . ARG A 1 118 ? 4.539 20.143 6.355 1.00 87.81 118 ARG A N 1
ATOM 909 C CA . ARG A 1 118 ? 3.674 21.332 6.185 1.00 87.81 118 ARG A CA 1
ATOM 910 C C . ARG A 1 118 ? 2.193 20.986 6.044 1.00 87.81 118 ARG A C 1
ATOM 912 O O . ARG A 1 118 ? 1.347 21.806 6.380 1.00 87.81 118 ARG A O 1
ATOM 919 N N . GLU A 1 119 ? 1.889 19.788 5.564 1.00 87.19 119 GLU A N 1
ATOM 920 C CA . GLU A 1 119 ? 0.531 19.242 5.465 1.00 87.19 119 GLU A CA 1
ATOM 921 C C . GLU A 1 119 ? 0.088 18.551 6.777 1.00 87.19 119 GLU A C 1
ATOM 923 O O . GLU A 1 119 ? -1.005 17.993 6.846 1.00 87.19 119 GLU A O 1
ATOM 928 N N . GLY A 1 120 ? 0.911 18.605 7.836 1.00 85.25 120 GLY A N 1
ATOM 929 C CA . GLY A 1 120 ? 0.635 17.993 9.143 1.00 85.25 120 GLY A CA 1
ATOM 930 C C . GLY A 1 120 ? 0.964 16.499 9.221 1.00 85.25 120 GLY A C 1
ATOM 931 O O . GLY A 1 120 ? 0.589 15.833 10.185 1.00 85.25 120 GLY A O 1
ATOM 932 N N . VAL A 1 121 ? 1.654 15.960 8.215 1.00 85.12 121 VAL A N 1
ATOM 933 C CA . VAL A 1 121 ? 2.034 14.550 8.111 1.00 85.12 121 VAL A CA 1
ATOM 934 C C . VAL A 1 121 ? 3.540 14.421 8.338 1.00 85.12 121 VAL A C 1
ATOM 936 O O . VAL A 1 121 ? 4.354 14.584 7.430 1.00 85.12 121 VAL A O 1
ATOM 939 N N . GLU A 1 122 ? 3.930 14.123 9.575 1.00 84.81 122 GLU A N 1
ATOM 940 C CA . GLU A 1 122 ? 5.338 13.932 9.926 1.00 84.81 122 GLU A CA 1
ATOM 941 C C . GLU A 1 122 ? 5.845 12.566 9.447 1.00 84.81 122 GLU A C 1
ATOM 943 O O . GLU A 1 122 ? 5.636 11.530 10.078 1.00 84.81 122 GLU A O 1
ATOM 948 N N . LEU A 1 123 ? 6.533 12.565 8.305 1.00 85.75 123 LEU A N 1
ATOM 949 C CA . LEU A 1 123 ? 7.193 11.387 7.750 1.00 85.75 123 LEU A CA 1
ATOM 950 C C . LEU A 1 123 ? 8.695 11.623 7.679 1.00 85.75 123 LEU A C 1
ATOM 952 O O . LEU A 1 123 ? 9.167 12.512 6.971 1.00 85.75 123 LEU A O 1
ATOM 956 N N . SER A 1 124 ? 9.454 10.798 8.396 1.00 87.06 124 SER A N 1
ATOM 957 C CA . SER A 1 124 ? 10.911 10.863 8.350 1.00 87.06 124 SER A CA 1
ATOM 958 C C . SER A 1 124 ? 11.450 10.391 6.993 1.00 87.06 124 SER A C 1
ATOM 960 O O . SER A 1 124 ? 10.861 9.537 6.324 1.00 87.06 124 SER A O 1
ATOM 962 N N . VAL A 1 125 ? 12.614 10.914 6.598 1.00 89.25 125 VAL A N 1
ATOM 963 C CA . VAL A 1 125 ? 13.292 10.529 5.349 1.00 89.25 125 VAL A CA 1
ATOM 964 C C . VAL A 1 125 ? 13.630 9.038 5.325 1.00 89.25 125 VAL A C 1
ATOM 966 O O . VAL A 1 125 ? 13.499 8.406 4.278 1.00 89.25 125 VAL A O 1
ATOM 969 N N . SER A 1 126 ? 14.029 8.458 6.462 1.00 87.31 126 SER A N 1
ATOM 970 C CA . SER A 1 126 ? 14.308 7.021 6.569 1.00 87.31 126 SER A CA 1
ATOM 971 C C . SER A 1 126 ? 13.047 6.194 6.343 1.00 87.31 126 SER A C 1
ATOM 973 O O . SER A 1 126 ? 13.070 5.270 5.539 1.00 87.31 126 SER A O 1
ATOM 975 N N . THR A 1 127 ? 11.915 6.591 6.931 1.00 89.06 127 THR A N 1
ATOM 976 C CA . THR A 1 127 ? 10.624 5.935 6.674 1.00 89.06 127 THR A CA 1
ATOM 977 C C . THR A 1 127 ? 10.248 6.000 5.194 1.00 89.06 127 THR A C 1
ATOM 979 O O . THR A 1 127 ? 9.837 4.990 4.625 1.00 89.06 127 THR A O 1
ATOM 982 N N . LEU A 1 128 ? 10.410 7.158 4.546 1.00 87.94 128 LEU A N 1
ATOM 983 C CA . LEU A 1 128 ? 10.163 7.291 3.106 1.00 87.94 128 LEU A CA 1
ATOM 984 C C . LEU A 1 128 ? 11.099 6.392 2.285 1.00 87.94 128 LEU A C 1
ATOM 986 O O . LEU A 1 128 ? 10.654 5.756 1.331 1.00 87.94 128 LEU A O 1
ATOM 990 N N . ALA A 1 129 ? 12.377 6.304 2.657 1.00 89.88 129 ALA A N 1
ATOM 991 C CA . ALA A 1 129 ? 13.348 5.440 1.992 1.00 89.88 129 ALA A CA 1
ATOM 992 C C . ALA A 1 129 ? 12.989 3.950 2.130 1.00 89.88 129 ALA A C 1
ATOM 994 O O . ALA A 1 129 ? 13.028 3.228 1.132 1.00 89.88 129 ALA A O 1
ATOM 995 N N . ASP A 1 130 ? 12.554 3.511 3.313 1.00 88.81 130 ASP A N 1
ATOM 996 C CA . ASP A 1 130 ? 12.105 2.135 3.558 1.00 88.81 130 ASP A CA 1
ATOM 997 C C . ASP A 1 130 ? 10.870 1.781 2.713 1.00 88.81 130 ASP A C 1
ATOM 999 O O . ASP A 1 130 ? 10.774 0.684 2.147 1.00 88.81 130 ASP A O 1
ATOM 1003 N N . GLN A 1 131 ? 9.928 2.723 2.572 1.00 88.44 131 GLN A N 1
ATOM 1004 C CA . GLN A 1 131 ? 8.752 2.536 1.716 1.00 88.44 131 GLN A CA 1
ATOM 1005 C C . GLN A 1 131 ? 9.125 2.475 0.234 1.00 88.44 131 GLN A C 1
ATOM 1007 O O . GLN A 1 131 ? 8.608 1.622 -0.491 1.00 88.44 131 GLN A O 1
ATOM 1012 N N . VAL A 1 132 ? 10.053 3.324 -0.218 1.00 90.88 132 VAL A N 1
ATOM 1013 C CA . VAL A 1 132 ? 10.582 3.260 -1.586 1.00 90.88 132 VAL A CA 1
ATOM 1014 C C . VAL A 1 132 ? 11.235 1.902 -1.831 1.00 90.88 132 VAL A C 1
ATOM 1016 O O . VAL A 1 132 ? 10.912 1.257 -2.823 1.00 90.88 132 VAL A O 1
ATOM 1019 N N . GLY A 1 133 ? 12.087 1.427 -0.918 1.00 89.75 133 GLY A N 1
ATOM 1020 C CA . GLY A 1 133 ? 12.722 0.111 -1.026 1.00 89.75 133 GLY A CA 1
ATOM 1021 C C . GLY A 1 133 ? 11.704 -1.028 -1.118 1.00 89.75 133 GLY A C 1
ATOM 1022 O O . GLY A 1 133 ? 11.805 -1.876 -2.004 1.00 89.75 133 GLY A O 1
ATOM 1023 N N . SER A 1 134 ? 10.672 -0.999 -0.270 1.00 87.00 134 SER A N 1
ATOM 1024 C CA . SER A 1 134 ? 9.584 -1.988 -0.288 1.00 87.00 134 SER A CA 1
ATOM 1025 C C . SER A 1 134 ? 8.829 -1.995 -1.621 1.00 87.00 134 SER A C 1
ATOM 1027 O O . SER A 1 134 ? 8.538 -3.058 -2.170 1.00 87.00 134 SER A O 1
ATOM 1029 N N . CYS A 1 135 ? 8.553 -0.816 -2.182 1.00 87.94 135 CYS A N 1
ATOM 1030 C CA . CYS A 1 135 ? 7.891 -0.702 -3.477 1.00 87.94 135 CYS A CA 1
ATOM 1031 C C . CYS A 1 135 ? 8.772 -1.189 -4.630 1.00 87.94 135 CYS A C 1
ATOM 1033 O O . CYS A 1 135 ? 8.283 -1.893 -5.508 1.00 87.94 135 CYS A O 1
ATOM 1035 N N . MET A 1 136 ? 10.066 -0.853 -4.627 1.00 89.94 136 MET A N 1
ATOM 1036 C CA . MET A 1 136 ? 10.997 -1.329 -5.653 1.00 89.94 136 MET A CA 1
ATOM 1037 C C . MET A 1 136 ? 11.118 -2.855 -5.625 1.00 89.94 136 MET A C 1
ATOM 1039 O O . MET A 1 136 ? 11.095 -3.484 -6.679 1.00 89.94 136 MET A O 1
ATOM 1043 N N . ALA A 1 137 ? 11.159 -3.460 -4.433 1.00 88.56 137 ALA A N 1
ATOM 1044 C CA . ALA A 1 137 ? 11.139 -4.913 -4.288 1.00 88.56 137 ALA A CA 1
ATOM 1045 C C . ALA A 1 137 ? 9.847 -5.531 -4.853 1.00 88.56 137 ALA A C 1
ATOM 1047 O O . ALA A 1 137 ? 9.900 -6.540 -5.552 1.00 88.56 137 ALA A O 1
ATOM 1048 N N . ALA A 1 138 ? 8.692 -4.906 -4.609 1.00 86.44 138 ALA A N 1
ATOM 1049 C CA . ALA A 1 138 ? 7.415 -5.366 -5.155 1.00 86.44 138 ALA A CA 1
ATOM 1050 C C . ALA A 1 138 ? 7.323 -5.220 -6.689 1.00 86.44 138 ALA A C 1
ATOM 1052 O O . ALA A 1 138 ? 6.692 -6.048 -7.347 1.00 86.44 138 ALA A O 1
ATOM 1053 N N . LEU A 1 139 ? 7.952 -4.190 -7.266 1.00 88.75 139 LEU A N 1
ATOM 1054 C CA . LEU A 1 139 ? 7.950 -3.909 -8.708 1.00 88.75 139 LEU A CA 1
ATOM 1055 C C . LEU A 1 139 ? 9.040 -4.661 -9.490 1.00 88.75 139 LEU A C 1
ATOM 1057 O O . LEU A 1 139 ? 8.988 -4.690 -10.720 1.00 88.75 139 LEU A O 1
ATOM 1061 N N . GLN A 1 140 ? 9.994 -5.299 -8.809 1.00 89.31 140 GLN A N 1
ATOM 1062 C CA . GLN A 1 140 ? 11.134 -5.987 -9.425 1.00 89.31 140 GLN A CA 1
ATOM 1063 C C . GLN A 1 140 ? 10.747 -7.010 -10.518 1.00 89.31 140 GLN A C 1
ATOM 1065 O O . GLN A 1 140 ? 11.390 -7.000 -11.570 1.00 89.31 140 GLN A O 1
ATOM 1070 N N . PRO A 1 141 ? 9.685 -7.835 -10.375 1.00 90.81 141 PRO A N 1
ATOM 1071 C CA . PRO A 1 141 ? 9.270 -8.745 -11.446 1.00 90.81 141 PRO A CA 1
ATOM 1072 C C . PRO A 1 141 ? 8.810 -8.020 -12.718 1.00 90.81 141 PRO A C 1
ATOM 1074 O O . PRO A 1 141 ? 9.088 -8.473 -13.824 1.00 90.81 141 PRO A O 1
ATOM 1077 N N . LEU A 1 142 ? 8.126 -6.880 -12.576 1.00 91.31 142 LEU A N 1
ATOM 1078 C CA . LEU A 1 142 ? 7.690 -6.072 -13.718 1.00 91.31 142 LEU A CA 1
ATOM 1079 C C . LEU A 1 142 ? 8.876 -5.383 -14.387 1.00 91.31 142 LEU A C 1
ATOM 1081 O O . LEU A 1 142 ? 8.957 -5.370 -15.612 1.00 91.31 142 LEU A O 1
ATOM 1085 N N . GLN A 1 143 ? 9.809 -4.859 -13.589 1.00 91.31 143 GLN A N 1
ATOM 1086 C CA . GLN A 1 143 ? 11.048 -4.282 -14.101 1.00 91.31 143 GLN A CA 1
ATOM 1087 C C . GLN A 1 143 ? 11.803 -5.293 -14.976 1.00 91.31 143 GLN A C 1
ATOM 1089 O O . GLN A 1 143 ? 12.179 -4.951 -16.093 1.00 91.31 143 GLN A O 1
ATOM 1094 N N . ALA A 1 144 ? 11.959 -6.536 -14.510 1.00 91.50 144 ALA A N 1
ATOM 1095 C CA . ALA A 1 144 ? 12.658 -7.583 -15.255 1.00 91.50 144 ALA A CA 1
ATOM 1096 C C . ALA A 1 144 ? 11.984 -7.911 -16.602 1.00 91.50 144 ALA A C 1
ATOM 1098 O O . ALA A 1 144 ? 12.662 -8.120 -17.607 1.00 91.50 144 ALA A O 1
ATOM 1099 N N . LEU A 1 145 ? 10.646 -7.924 -16.646 1.00 93.38 145 LEU A N 1
ATOM 1100 C CA . LEU A 1 145 ? 9.898 -8.144 -17.890 1.00 93.38 145 LEU A CA 1
ATOM 1101 C C . LEU A 1 145 ? 10.064 -6.984 -18.878 1.00 93.38 145 LEU A C 1
ATOM 1103 O O . LEU A 1 145 ? 10.232 -7.221 -20.074 1.00 93.38 145 LEU A O 1
ATOM 1107 N N . ILE A 1 146 ? 10.029 -5.742 -18.388 1.00 92.00 146 ILE A N 1
ATOM 1108 C CA . ILE A 1 146 ? 10.242 -4.549 -19.217 1.00 92.00 146 ILE A CA 1
ATOM 1109 C C . ILE A 1 146 ? 11.665 -4.551 -19.778 1.00 92.00 146 ILE A C 1
ATOM 1111 O O . ILE A 1 146 ? 11.847 -4.331 -20.972 1.00 92.00 146 ILE A O 1
ATOM 1115 N N . GLU A 1 147 ? 12.661 -4.844 -18.945 1.00 92.19 147 GLU A N 1
ATOM 1116 C CA . GLU A 1 147 ? 14.062 -4.939 -19.356 1.00 92.19 147 GLU A CA 1
ATOM 1117 C C . GLU A 1 147 ? 14.252 -5.985 -20.461 1.00 92.19 147 GLU A C 1
ATOM 1119 O O . GLU A 1 147 ? 14.776 -5.665 -21.527 1.00 92.19 147 GLU A O 1
ATOM 1124 N N . ALA A 1 148 ? 13.737 -7.203 -20.266 1.00 91.25 148 ALA A N 1
ATOM 1125 C CA . ALA A 1 148 ? 13.799 -8.257 -21.278 1.00 91.25 148 ALA A CA 1
ATOM 1126 C C . ALA A 1 148 ? 13.100 -7.856 -22.592 1.00 91.25 148 ALA A C 1
ATOM 1128 O O . ALA A 1 148 ? 13.598 -8.134 -23.688 1.00 91.25 148 ALA A O 1
ATOM 1129 N N . HIS A 1 149 ? 11.956 -7.175 -22.506 1.00 91.94 149 HIS A N 1
ATOM 1130 C CA . HIS A 1 149 ? 11.231 -6.703 -23.684 1.00 91.94 149 HIS A CA 1
ATOM 1131 C C . HIS A 1 149 ? 12.006 -5.624 -24.457 1.00 91.94 149 HIS A C 1
ATOM 1133 O O . HIS A 1 149 ? 12.117 -5.696 -25.682 1.00 91.94 149 HIS A O 1
ATOM 1139 N N . VAL A 1 150 ? 12.584 -4.649 -23.754 1.00 93.25 150 VAL A N 1
ATOM 1140 C CA . VAL A 1 150 ? 13.377 -3.575 -24.370 1.00 93.25 150 VAL A CA 1
ATOM 1141 C C . VAL A 1 150 ? 14.638 -4.141 -25.022 1.00 93.25 150 VAL A C 1
ATOM 1143 O O . VAL A 1 150 ? 14.922 -3.816 -26.174 1.00 93.25 150 VAL A O 1
ATOM 1146 N N . LEU A 1 151 ? 15.353 -5.031 -24.329 1.00 89.19 151 LEU A N 1
ATOM 1147 C CA . LEU A 1 151 ? 16.582 -5.640 -24.845 1.00 89.19 151 LEU A CA 1
ATOM 1148 C C . LEU A 1 151 ? 16.334 -6.572 -26.037 1.00 89.19 151 LEU A C 1
ATOM 1150 O O . LEU A 1 151 ? 17.165 -6.628 -26.934 1.00 89.19 151 LEU A O 1
ATOM 1154 N N . SER A 1 152 ? 15.195 -7.269 -26.087 1.00 87.69 152 SER A N 1
ATOM 1155 C CA . SER A 1 152 ? 14.832 -8.096 -27.252 1.00 87.69 152 SER A CA 1
ATOM 1156 C C . SER A 1 152 ? 14.382 -7.283 -28.470 1.00 87.69 152 SER A C 1
ATOM 1158 O O . SER A 1 152 ? 14.469 -7.774 -29.593 1.00 87.69 152 SER A O 1
ATOM 1160 N N . THR A 1 153 ? 13.907 -6.052 -28.260 1.00 86.31 153 THR A N 1
ATOM 1161 C CA . THR A 1 153 ? 13.432 -5.166 -29.335 1.00 86.31 153 THR A CA 1
ATOM 1162 C C . THR A 1 153 ? 14.546 -4.268 -29.885 1.00 86.31 153 THR A C 1
ATOM 1164 O O . THR A 1 153 ? 14.452 -3.808 -31.023 1.00 86.31 153 THR A O 1
ATOM 1167 N N . MET A 1 154 ? 15.613 -4.012 -29.116 1.00 75.81 154 MET A N 1
ATOM 1168 C CA . MET A 1 154 ? 16.762 -3.253 -29.612 1.00 75.81 154 MET A CA 1
ATOM 1169 C C . MET A 1 154 ? 17.576 -4.082 -30.621 1.00 75.81 154 MET A C 1
ATOM 1171 O O . MET A 1 154 ? 18.037 -5.171 -30.279 1.00 75.81 154 MET A O 1
ATOM 1175 N N . PRO A 1 155 ? 17.811 -3.579 -31.850 1.00 70.56 155 PRO A N 1
ATOM 1176 C CA . PRO A 1 155 ? 18.813 -4.164 -32.730 1.00 70.56 155 PRO A CA 1
ATOM 1177 C C . PRO A 1 155 ? 20.199 -4.023 -32.091 1.00 70.56 155 PRO A C 1
ATOM 1179 O O . PRO A 1 155 ? 20.484 -3.031 -31.420 1.00 70.56 155 PRO A O 1
ATOM 1182 N N . ASP A 1 156 ? 21.048 -5.027 -32.301 1.00 67.50 156 ASP A N 1
ATOM 1183 C CA . ASP A 1 156 ? 22.384 -5.114 -31.717 1.00 67.50 156 ASP A CA 1
ATOM 1184 C C . ASP A 1 156 ? 23.216 -3.846 -31.995 1.00 67.50 156 ASP A C 1
ATOM 1186 O O . ASP A 1 156 ? 23.703 -3.621 -33.108 1.00 67.50 156 ASP A O 1
ATOM 1190 N N . LEU A 1 157 ? 23.395 -3.013 -30.963 1.00 57.94 157 LEU A N 1
ATOM 1191 C CA . LEU A 1 157 ? 24.216 -1.799 -31.013 1.00 57.94 157 LEU A CA 1
ATOM 1192 C C . LEU A 1 157 ? 25.704 -2.111 -31.269 1.00 57.94 157 LEU A C 1
ATOM 1194 O O . LEU A 1 157 ? 26.447 -1.202 -31.639 1.00 57.94 157 LEU A O 1
ATOM 1198 N N . SER A 1 158 ? 26.131 -3.377 -31.158 1.00 57.81 158 SER A N 1
ATOM 1199 C CA . SER A 1 158 ? 27.458 -3.841 -31.591 1.00 57.81 158 SER A CA 1
ATOM 1200 C C . SER A 1 158 ? 27.668 -3.681 -33.103 1.00 57.81 158 SER A C 1
ATOM 1202 O O . SER A 1 158 ? 28.779 -3.412 -33.555 1.00 57.81 158 SER A O 1
ATOM 1204 N N . THR A 1 159 ? 26.602 -3.759 -33.909 1.00 55.62 159 THR A N 1
ATOM 1205 C CA . THR A 1 159 ? 26.718 -3.690 -35.380 1.00 55.62 159 THR A CA 1
ATOM 1206 C C . THR A 1 159 ? 26.776 -2.244 -35.906 1.00 55.62 159 THR A C 1
ATOM 1208 O O . THR A 1 159 ? 27.101 -2.014 -37.070 1.00 55.62 159 THR A O 1
ATOM 1211 N N . ALA A 1 160 ? 26.488 -1.240 -35.066 1.00 52.31 160 ALA A N 1
ATOM 1212 C CA . ALA A 1 160 ? 26.445 0.170 -35.469 1.00 52.31 160 ALA A CA 1
ATOM 1213 C C . ALA A 1 160 ? 27.809 0.890 -35.401 1.00 52.31 160 ALA A C 1
ATOM 1215 O O . ALA A 1 160 ? 27.940 1.998 -35.924 1.00 52.31 160 ALA A O 1
ATOM 1216 N N . VAL A 1 161 ? 28.843 0.274 -34.815 1.00 58.00 161 VAL A N 1
ATOM 1217 C CA . VAL A 1 161 ? 30.212 0.813 -34.849 1.00 58.00 161 VAL A CA 1
ATOM 1218 C C . VAL A 1 161 ? 30.888 0.360 -36.145 1.00 58.00 161 VAL A C 1
ATOM 1220 O O . VAL A 1 161 ? 31.599 -0.641 -36.189 1.00 58.00 161 VAL A O 1
ATOM 1223 N N . ARG A 1 162 ? 30.666 1.102 -37.237 1.00 51.47 162 ARG A N 1
ATOM 1224 C CA . ARG A 1 162 ? 31.558 1.037 -38.407 1.00 51.47 162 ARG A CA 1
ATOM 1225 C C . ARG A 1 162 ? 32.945 1.536 -37.969 1.00 51.47 162 ARG A C 1
ATOM 1227 O O . ARG A 1 162 ? 33.014 2.667 -37.488 1.00 51.47 162 ARG A O 1
ATOM 1234 N N . PRO A 1 163 ? 34.038 0.768 -38.132 1.00 47.06 163 PRO A N 1
ATOM 1235 C CA . PRO A 1 163 ? 35.373 1.306 -37.903 1.00 47.06 163 PRO A CA 1
ATOM 1236 C C . PRO A 1 163 ? 35.606 2.453 -38.892 1.00 47.06 163 PRO A C 1
ATOM 1238 O O . PRO A 1 163 ? 35.440 2.283 -40.102 1.00 47.06 163 PRO A O 1
ATOM 1241 N N . SER A 1 164 ? 35.930 3.640 -38.378 1.00 46.75 164 SER A N 1
ATOM 1242 C CA . SER A 1 164 ? 36.366 4.762 -39.202 1.00 46.75 164 SER A CA 1
ATOM 1243 C C . SER A 1 164 ? 37.696 4.379 -39.844 1.00 46.75 164 SER A C 1
ATOM 1245 O O . SER A 1 164 ? 38.721 4.346 -39.163 1.00 46.75 164 SER A O 1
ATOM 1247 N N . ALA A 1 165 ? 37.674 4.068 -41.138 1.00 52.09 165 ALA A N 1
ATOM 1248 C CA . ALA A 1 165 ? 38.873 4.063 -41.957 1.00 52.09 165 ALA A CA 1
ATOM 1249 C C . ALA A 1 165 ? 39.403 5.503 -42.009 1.00 52.09 165 ALA A C 1
ATOM 1251 O O . ALA A 1 165 ? 38.942 6.323 -42.799 1.00 52.09 165 ALA A O 1
ATOM 1252 N N . HIS A 1 166 ? 40.315 5.825 -41.097 1.00 47.94 166 HIS A N 1
ATOM 1253 C CA . HIS A 1 166 ? 41.363 6.783 -41.396 1.00 47.94 166 HIS A CA 1
ATOM 1254 C C . HIS A 1 166 ? 42.561 5.946 -41.821 1.00 47.94 166 HIS A C 1
ATOM 1256 O O . HIS A 1 166 ? 43.337 5.484 -40.989 1.00 47.94 166 HIS A O 1
ATOM 1262 N N . ASP A 1 167 ? 42.576 5.665 -43.125 1.00 42.56 167 ASP A N 1
ATOM 1263 C CA . ASP A 1 167 ? 43.751 5.215 -43.852 1.00 42.56 167 ASP A CA 1
ATOM 1264 C C . ASP A 1 167 ? 44.884 6.222 -43.649 1.00 42.56 167 ASP A C 1
ATOM 1266 O O . ASP A 1 167 ? 44.666 7.435 -43.555 1.00 42.56 167 ASP A O 1
ATOM 1270 N N . GLU A 1 168 ? 46.075 5.654 -43.527 1.00 43.50 168 GLU A N 1
ATOM 1271 C CA . GLU A 1 168 ? 47.348 6.348 -43.515 1.00 43.50 168 GLU A CA 1
ATOM 1272 C C . GLU A 1 168 ? 47.564 7.149 -44.801 1.00 43.50 168 GLU A C 1
ATOM 1274 O O . GLU A 1 168 ? 47.224 6.671 -45.880 1.00 43.50 168 GLU A O 1
ATOM 1279 N N . ASP A 1 169 ? 48.167 8.331 -44.654 1.00 38.41 169 ASP A N 1
ATOM 1280 C CA . ASP A 1 169 ? 49.148 8.927 -45.573 1.00 38.41 169 ASP A CA 1
ATOM 1281 C C . ASP A 1 169 ? 49.957 10.006 -44.822 1.00 38.41 169 ASP A C 1
ATOM 1283 O O . ASP A 1 169 ? 49.33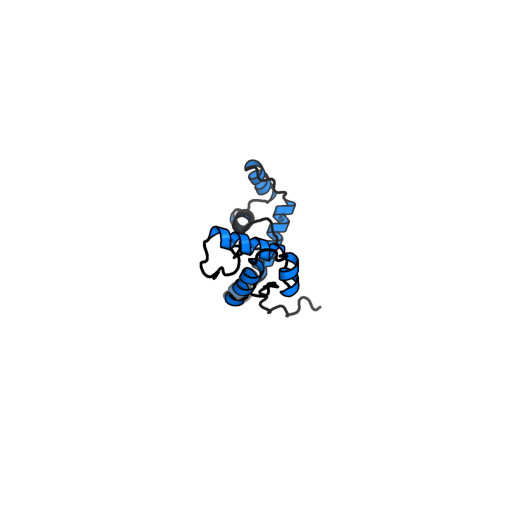8 10.847 -44.120 1.00 38.41 169 ASP A O 1
#

Sequence (169 aa):
MPMYGDTFARRYSVVADTRRPWSGDEKQAIIADALQPGVNVSAVARRHGIKPNLLVRWRKLVASCGSAPLICEAIAQPPAPFHATPRGFAGPGLLAMILFEKFGQHQPLNRQSERYAREGVELSVSTLADQVGSCMAALQPLQALIEAHVLSTMPDLSTAVRPSAHDED